Protein AF-A0A2H6ECE1-F1 (afdb_monomer)

Foldseek 3Di:
DKKFWPFFFDPQLVVQLQVQADPPWDWDDDGRMIDIDDPVDDVPDPPDQVSSCVSRVTHMDDDDPVVVVVVVVVVD

Radius of gyration: 12.47 Å; Cα contacts (8 Å, |Δi|>4): 106; chains: 1; bounding box: 28×30×28 Å

pLDDT: mean 92.15, std 4.09, range [77.69, 96.94]

Secondary structure (DSSP, 8-state):
-EEEESSPPPHHHHHHHHTT--TT-EEEEETTEEEEE-TT-GGG-S--HHHHHHHHSS-EEEE-HHHHHHHHHHT-

Sequence (76 aa):
MVTFLSATPSADNISGLQQYVAKPDKLVVHNKEVYLYIPNGYGKSKLSNTFIESKLGVEATTRNWKTVVKLYELSR

Structure (mmCIF, N/CA/C/O backbone):
data_AF-A0A2H6ECE1-F1
#
_entry.id   AF-A0A2H6ECE1-F1
#
loop_
_atom_site.group_PDB
_atom_site.id
_atom_site.type_symbol
_atom_site.label_atom_id
_atom_site.label_alt_id
_atom_site.label_comp_id
_atom_site.label_asym_id
_atom_site.label_entity_id
_atom_site.label_seq_id
_atom_site.pdbx_PDB_ins_code
_atom_site.Cartn_x
_atom_site.Cartn_y
_atom_site.Cartn_z
_atom_site.occupancy
_atom_site.B_iso_or_equiv
_atom_site.auth_seq_id
_atom_site.auth_comp_id
_atom_site.auth_asym_id
_at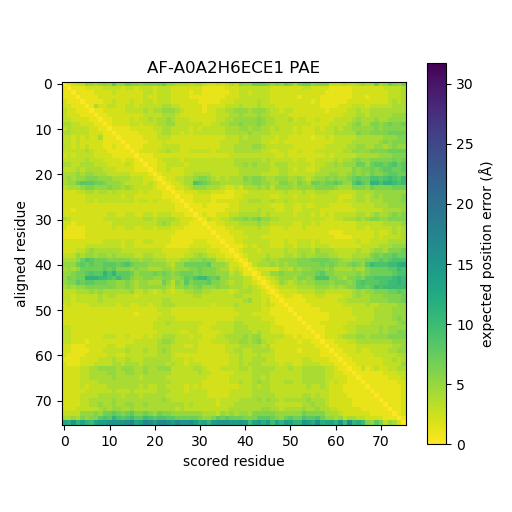om_site.auth_atom_id
_atom_site.pdbx_PDB_model_num
ATOM 1 N N . MET A 1 1 ? 3.469 -4.260 -6.218 1.00 92.06 1 MET A N 1
ATOM 2 C CA . MET A 1 1 ? 3.766 -4.009 -4.789 1.00 92.06 1 MET A CA 1
ATOM 3 C C . MET A 1 1 ? 2.462 -4.015 -4.014 1.00 92.06 1 MET A C 1
ATOM 5 O O . MET A 1 1 ? 1.414 -4.018 -4.652 1.00 92.06 1 MET A O 1
ATOM 9 N N . VAL A 1 2 ? 2.528 -4.081 -2.688 1.00 95.31 2 VAL A N 1
ATOM 10 C CA . VAL A 1 2 ? 1.338 -4.157 -1.834 1.00 95.31 2 VAL A CA 1
ATOM 11 C C . VAL A 1 2 ? 1.407 -3.092 -0.752 1.00 95.31 2 VAL A C 1
ATOM 13 O O . VAL A 1 2 ? 2.482 -2.809 -0.219 1.00 95.31 2 VAL A O 1
ATOM 16 N N . THR A 1 3 ? 0.261 -2.507 -0.449 1.00 95.69 3 THR A N 1
ATOM 17 C CA . THR A 1 3 ? 0.072 -1.543 0.624 1.00 95.69 3 THR A CA 1
ATOM 18 C C . THR A 1 3 ? -0.945 -2.114 1.595 1.00 95.69 3 THR A C 1
ATOM 20 O O . THR A 1 3 ? -2.077 -2.397 1.212 1.00 95.69 3 THR A O 1
ATOM 23 N N . PHE A 1 4 ? -0.520 -2.315 2.838 1.00 96.38 4 PHE A N 1
ATOM 24 C CA . PHE A 1 4 ? -1.371 -2.799 3.919 1.00 96.38 4 PHE A CA 1
ATOM 25 C C . PHE A 1 4 ? -2.030 -1.614 4.615 1.00 96.38 4 PHE A C 1
ATOM 27 O O . PHE A 1 4 ? -1.345 -0.647 4.940 1.00 96.38 4 PHE A O 1
ATOM 34 N N . LEU A 1 5 ? -3.335 -1.686 4.829 1.00 96.88 5 LEU A N 1
ATOM 35 C CA . LEU A 1 5 ? -4.135 -0.647 5.464 1.00 96.88 5 LEU A CA 1
ATOM 36 C C . LEU A 1 5 ? -4.438 -1.034 6.912 1.00 96.88 5 LEU A C 1
ATOM 38 O O . LEU A 1 5 ? -4.712 -2.200 7.205 1.00 96.88 5 LEU A O 1
ATOM 42 N N . SER A 1 6 ? -4.434 -0.062 7.824 1.00 96.44 6 SER A N 1
ATOM 43 C CA . SER A 1 6 ? -4.773 -0.315 9.234 1.00 96.44 6 SER A CA 1
ATOM 44 C C . SER A 1 6 ? -6.242 -0.734 9.419 1.00 96.44 6 SER A C 1
ATOM 46 O O . SER A 1 6 ? -6.568 -1.593 10.247 1.00 96.44 6 SER A O 1
ATOM 48 N N . ALA A 1 7 ? -7.136 -0.203 8.584 1.00 95.19 7 ALA A N 1
ATOM 49 C CA . ALA A 1 7 ? -8.560 -0.513 8.568 1.00 95.19 7 ALA A CA 1
ATOM 50 C C . ALA A 1 7 ? -9.096 -0.642 7.136 1.00 95.19 7 ALA A C 1
ATOM 52 O O . ALA A 1 7 ? -8.455 -0.219 6.176 1.00 95.19 7 ALA A O 1
ATOM 53 N N . THR A 1 8 ? -10.280 -1.244 6.997 1.00 95.25 8 THR A N 1
ATOM 54 C CA . THR A 1 8 ? -10.969 -1.337 5.705 1.00 95.25 8 THR A CA 1
ATOM 55 C C . THR A 1 8 ? -11.498 0.052 5.331 1.00 95.25 8 THR A C 1
ATOM 57 O O . THR A 1 8 ? -12.299 0.601 6.092 1.00 95.25 8 THR A O 1
ATOM 60 N N . PRO A 1 9 ? -11.067 0.643 4.204 1.00 93.94 9 PRO A N 1
ATOM 61 C CA . PRO A 1 9 ? -11.546 1.952 3.777 1.00 93.94 9 PRO A CA 1
ATOM 62 C C . PRO A 1 9 ? -12.987 1.871 3.256 1.00 93.94 9 PRO A C 1
ATOM 64 O O . PRO A 1 9 ? -13.456 0.810 2.840 1.00 93.94 9 PRO A O 1
ATOM 67 N N . SER A 1 10 ? -13.696 3.001 3.251 1.00 94.44 10 SER A N 1
ATOM 68 C CA . SER A 1 10 ? -15.053 3.074 2.699 1.00 94.44 10 SER A CA 1
ATOM 69 C C . SER A 1 10 ? -15.057 2.900 1.174 1.00 94.44 10 SER A C 1
ATOM 71 O O . SER A 1 10 ? -14.096 3.253 0.485 1.00 94.44 10 SER A O 1
ATOM 73 N N . ALA A 1 11 ? -16.165 2.393 0.628 1.00 92.25 11 ALA A N 1
ATOM 74 C CA . ALA A 1 11 ? -16.329 2.213 -0.817 1.00 92.25 11 ALA A CA 1
ATOM 75 C C . ALA A 1 11 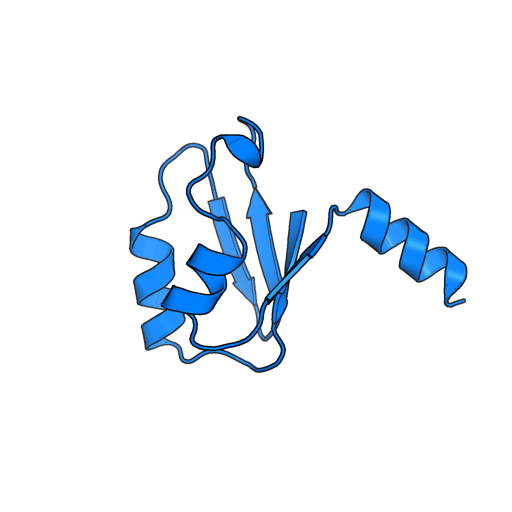? -16.215 3.538 -1.599 1.00 92.25 11 ALA A C 1
ATOM 77 O O . ALA A 1 11 ? -15.656 3.560 -2.700 1.00 92.25 11 ALA A O 1
ATOM 78 N N . ASP A 1 12 ? -16.672 4.644 -1.007 1.00 93.44 12 ASP A N 1
ATOM 79 C CA . ASP A 1 12 ? -16.565 5.984 -1.593 1.00 93.44 12 ASP A CA 1
ATOM 80 C C . ASP A 1 12 ? -15.104 6.428 -1.710 1.00 93.44 12 ASP A C 1
ATOM 82 O O . ASP A 1 12 ? -14.673 6.897 -2.766 1.00 93.44 12 ASP A O 1
ATOM 86 N N . ASN A 1 13 ? -14.304 6.194 -0.665 1.00 93.81 13 ASN A N 1
ATOM 87 C CA . ASN A 1 13 ? -12.880 6.522 -0.666 1.00 93.81 13 ASN A CA 1
ATOM 88 C C . ASN A 1 13 ? -12.105 5.674 -1.685 1.00 93.81 13 ASN A C 1
ATOM 90 O O . ASN A 1 13 ? -11.231 6.188 -2.387 1.00 93.81 13 ASN A O 1
ATOM 94 N N . ILE A 1 14 ? -12.444 4.385 -1.809 1.00 92.88 14 ILE A N 1
ATOM 95 C CA . ILE A 1 14 ? -11.858 3.492 -2.821 1.00 92.88 14 ILE A CA 1
ATOM 96 C C . ILE A 1 14 ? -12.169 4.007 -4.231 1.00 92.88 14 ILE A C 1
ATOM 98 O O . ILE A 1 14 ? -11.262 4.127 -5.059 1.00 92.88 14 ILE A O 1
ATOM 102 N N . SER A 1 15 ? -13.432 4.340 -4.496 1.00 91.88 15 SER A N 1
ATOM 103 C CA . SER A 1 15 ? -13.877 4.852 -5.797 1.00 91.88 15 SER A CA 1
ATOM 104 C C . SER A 1 15 ? -13.201 6.183 -6.127 1.00 91.88 15 SER A C 1
ATOM 106 O O . SER A 1 15 ? -12.729 6.379 -7.247 1.00 91.88 15 SER A O 1
ATOM 108 N N . GLY A 1 16 ? -13.064 7.069 -5.137 1.00 91.56 16 GLY A N 1
ATOM 109 C CA . GLY A 1 16 ? -12.334 8.327 -5.266 1.00 91.56 16 GLY A CA 1
ATOM 110 C C . GLY A 1 16 ? -10.851 8.122 -5.576 1.00 91.56 16 GLY A C 1
ATOM 111 O O . GLY A 1 16 ? -10.315 8.795 -6.451 1.00 91.56 16 GLY A O 1
ATOM 112 N N . LEU A 1 17 ? -10.181 7.165 -4.926 1.00 91.56 17 LEU A N 1
ATOM 113 C CA . LEU A 1 17 ? -8.773 6.849 -5.192 1.00 91.56 17 LEU A CA 1
ATOM 114 C C . LEU A 1 17 ? -8.553 6.349 -6.629 1.00 91.56 17 LEU A C 1
ATOM 116 O O . LEU A 1 17 ? -7.594 6.770 -7.280 1.00 91.56 17 LEU A O 1
ATOM 120 N N . GLN A 1 18 ? -9.436 5.484 -7.138 1.00 90.12 18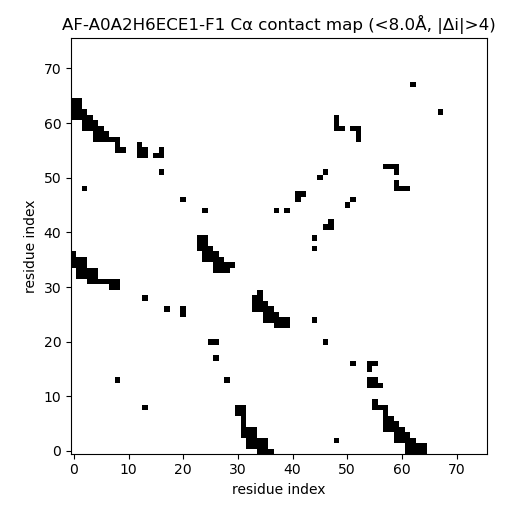 GLN A N 1
ATOM 121 C CA . GLN A 1 18 ? -9.315 4.904 -8.483 1.00 90.12 18 GLN A CA 1
ATOM 122 C C . GLN A 1 18 ? -9.325 5.957 -9.599 1.00 90.12 18 GLN A C 1
ATOM 124 O O . GLN A 1 18 ? -8.654 5.771 -10.612 1.00 90.12 18 GLN A O 1
ATOM 129 N N . GLN A 1 19 ? -10.003 7.090 -9.399 1.00 90.19 19 GLN A N 1
ATOM 130 C CA . GLN A 1 19 ? -10.051 8.189 -10.374 1.00 90.19 19 GLN A CA 1
ATOM 131 C C . GLN A 1 19 ? -8.687 8.855 -10.611 1.00 90.19 19 GLN A C 1
ATOM 133 O O . GLN A 1 19 ? -8.468 9.466 -11.655 1.00 90.19 19 GLN A O 1
ATOM 138 N N . TYR A 1 20 ? -7.754 8.730 -9.665 1.00 88.19 20 TYR A N 1
ATOM 139 C CA . TYR A 1 20 ? -6.412 9.307 -9.775 1.00 88.19 20 TYR A CA 1
ATOM 140 C C . TYR A 1 20 ? -5.383 8.342 -10.375 1.00 88.19 20 TYR A C 1
ATOM 142 O O . TYR A 1 20 ? -4.224 8.718 -10.572 1.00 88.19 20 TYR A O 1
ATOM 150 N N . VAL A 1 21 ? -5.782 7.101 -10.663 1.00 89.56 21 VAL A N 1
ATOM 151 C CA . VAL A 1 21 ? -4.907 6.079 -11.239 1.00 89.56 21 VAL A CA 1
ATOM 152 C C . VAL A 1 21 ? -4.842 6.287 -12.749 1.00 89.56 21 VAL A C 1
ATOM 154 O O . VAL A 1 21 ? -5.814 6.076 -13.471 1.00 89.56 21 VAL A O 1
ATOM 157 N N . ALA A 1 22 ? -3.676 6.705 -13.234 1.00 87.19 22 ALA A N 1
ATOM 158 C CA . ALA A 1 22 ? -3.427 6.926 -14.652 1.00 87.19 22 ALA A CA 1
ATOM 159 C C . ALA A 1 22 ? -2.592 5.788 -15.250 1.00 87.19 22 ALA A C 1
ATOM 161 O O . ALA A 1 22 ? -1.677 5.272 -14.613 1.00 87.19 22 ALA A O 1
ATOM 162 N N . LYS A 1 23 ? -2.859 5.432 -16.513 1.00 87.12 23 LYS A N 1
ATOM 163 C CA . LYS A 1 23 ? -2.037 4.451 -17.238 1.00 87.12 23 LYS A CA 1
ATOM 164 C C . LYS A 1 23 ? -0.578 4.937 -17.328 1.00 87.12 23 LYS A C 1
ATOM 166 O O . LYS A 1 23 ? -0.358 6.129 -17.540 1.00 87.12 23 LYS A O 1
ATOM 171 N N . PRO A 1 24 ? 0.416 4.034 -17.231 1.00 89.94 24 PRO A N 1
ATOM 172 C CA . PRO A 1 24 ? 0.303 2.571 -17.176 1.00 89.94 24 PRO A CA 1
ATOM 173 C C . PRO A 1 24 ? 0.118 1.990 -15.763 1.00 89.94 24 PRO A C 1
ATOM 175 O O . PRO A 1 24 ? 0.094 0.764 -15.621 1.00 89.94 24 PRO A O 1
ATOM 178 N N . ASP A 1 25 ? -0.003 2.836 -14.740 1.00 91.94 25 ASP A N 1
ATOM 179 C CA . ASP A 1 25 ? -0.177 2.382 -13.367 1.00 91.94 25 ASP A CA 1
ATOM 180 C C . ASP A 1 25 ? -1.549 1.715 -13.201 1.00 91.94 25 ASP A C 1
ATOM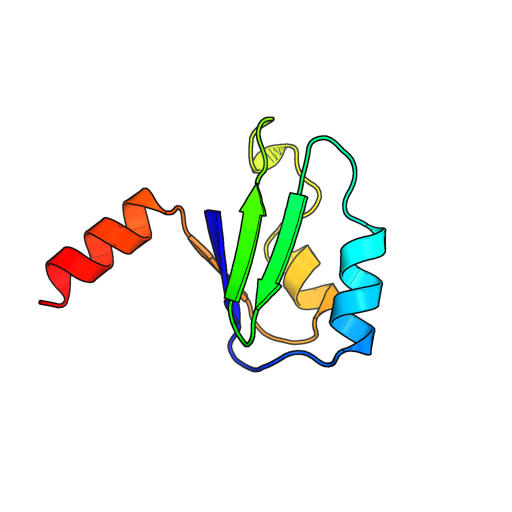 182 O O . ASP A 1 25 ? -2.540 2.089 -13.837 1.00 91.94 25 ASP A O 1
ATOM 186 N N . LYS A 1 26 ? -1.608 0.690 -12.351 1.00 93.00 26 LYS A N 1
ATOM 187 C CA . LYS A 1 26 ? -2.851 0.012 -11.973 1.00 93.00 26 LYS A CA 1
ATOM 188 C C . LYS A 1 26 ? -2.909 -0.151 -10.466 1.00 93.00 26 LYS A C 1
ATOM 190 O O . LYS A 1 26 ? -1.888 -0.386 -9.818 1.00 93.00 26 LYS A O 1
ATOM 195 N N . LEU A 1 27 ? -4.120 -0.074 -9.935 1.00 93.06 27 LEU A N 1
ATOM 196 C CA . LEU A 1 27 ? -4.403 -0.196 -8.516 1.00 93.06 27 LEU A CA 1
ATOM 197 C C . LEU A 1 27 ? -5.638 -1.073 -8.333 1.00 93.06 27 LEU A C 1
ATOM 199 O O . LEU A 1 27 ? -6.648 -0.865 -9.002 1.00 93.06 27 LEU A O 1
ATOM 203 N N . VAL A 1 28 ? -5.552 -2.038 -7.424 1.00 93.94 28 VAL A N 1
ATOM 204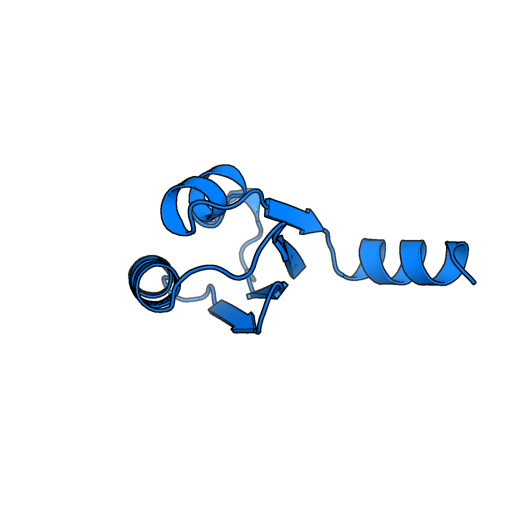 C CA . VAL A 1 28 ? -6.674 -2.887 -7.012 1.00 93.94 28 VAL A CA 1
ATOM 205 C C . VAL A 1 28 ? -6.752 -2.861 -5.495 1.00 93.94 28 VAL A C 1
ATOM 207 O O . VAL A 1 28 ? -5.752 -3.122 -4.835 1.00 93.94 28 VAL A O 1
ATOM 210 N N . VAL A 1 29 ? -7.927 -2.555 -4.946 1.00 93.94 29 VAL A N 1
ATOM 211 C CA . VAL A 1 29 ? -8.185 -2.624 -3.502 1.00 93.94 29 VAL A CA 1
ATOM 212 C C . VAL A 1 29 ? -8.957 -3.902 -3.206 1.00 93.94 29 VAL A C 1
ATOM 214 O O . VAL A 1 29 ? -9.949 -4.194 -3.873 1.00 93.94 29 VAL A O 1
ATOM 217 N N . HIS A 1 30 ? -8.508 -4.651 -2.210 1.00 94.25 30 HIS A N 1
ATOM 218 C CA . HIS A 1 30 ? -9.181 -5.829 -1.690 1.00 94.25 30 HIS A CA 1
ATOM 219 C C . HIS A 1 30 ? -9.096 -5.790 -0.165 1.00 94.25 30 HIS A C 1
ATOM 221 O O . HIS A 1 30 ? -8.001 -5.851 0.368 1.00 94.25 30 HIS A O 1
ATOM 227 N N . ASN A 1 31 ? -10.227 -5.665 0.536 1.00 93.56 31 ASN A N 1
ATOM 228 C CA . ASN A 1 31 ? -10.277 -5.543 1.999 1.00 93.56 31 ASN A CA 1
ATOM 229 C C . ASN A 1 31 ? -9.310 -4.485 2.565 1.00 93.56 31 ASN A C 1
ATOM 231 O O . ASN A 1 31 ? -9.573 -3.288 2.446 1.00 93.56 31 ASN A O 1
ATOM 235 N N . LYS A 1 32 ? -8.214 -4.922 3.196 1.00 95.75 32 LYS A N 1
ATOM 236 C CA . LYS A 1 32 ? -7.196 -4.066 3.820 1.00 95.75 32 LYS A CA 1
ATOM 237 C C . LYS A 1 32 ? -5.903 -4.035 3.008 1.00 95.75 32 LYS A C 1
ATOM 239 O O . LYS A 1 32 ? -4.885 -3.533 3.475 1.00 95.75 32 LYS A O 1
ATOM 244 N N . GLU A 1 33 ? -5.920 -4.564 1.795 1.00 95.81 33 GLU A N 1
ATOM 245 C CA . GLU A 1 33 ? -4.769 -4.670 0.919 1.00 95.81 33 GLU A CA 1
ATOM 246 C C . GLU A 1 33 ? -5.003 -3.875 -0.365 1.00 95.81 33 GLU A C 1
ATOM 248 O O . GLU A 1 33 ? -6.017 -4.010 -1.052 1.00 95.81 33 GLU A O 1
ATOM 253 N N . VAL A 1 34 ? -4.022 -3.057 -0.734 1.00 95.12 34 VAL A N 1
ATOM 254 C CA . VAL A 1 34 ? -3.990 -2.368 -2.023 1.00 95.12 34 VAL A CA 1
ATOM 255 C C . VAL A 1 34 ? -2.831 -2.912 -2.840 1.00 95.12 34 VAL A C 1
ATOM 257 O O . VAL A 1 34 ? -1.664 -2.797 -2.466 1.00 95.12 34 VAL A O 1
ATOM 260 N N . TYR A 1 35 ? -3.143 -3.499 -3.985 1.00 94.31 35 TYR A N 1
ATOM 261 C CA . TYR A 1 35 ? -2.168 -3.992 -4.943 1.00 94.31 35 TYR A CA 1
ATOM 262 C C . TYR A 1 35 ? -1.881 -2.917 -5.981 1.00 94.31 35 TYR A C 1
ATOM 264 O O . TYR A 1 35 ? -2.776 -2.451 -6.682 1.00 94.31 35 TYR A O 1
ATOM 272 N N . LEU A 1 36 ? -0.609 -2.548 -6.100 1.00 93.12 36 LEU A N 1
ATOM 273 C CA . LEU A 1 36 ? -0.135 -1.514 -7.014 1.00 93.12 36 LEU A CA 1
ATOM 274 C C . LEU A 1 36 ? 0.765 -2.142 -8.081 1.0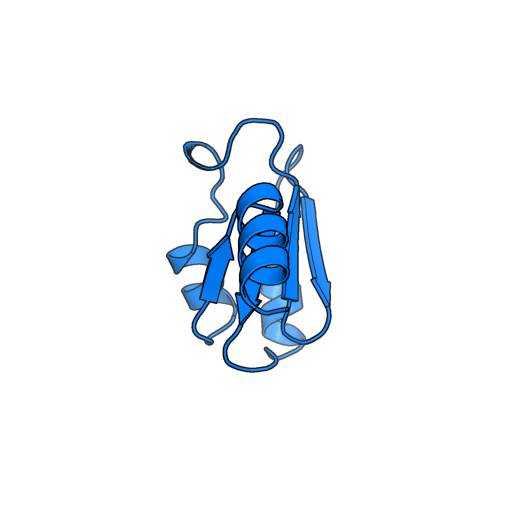0 9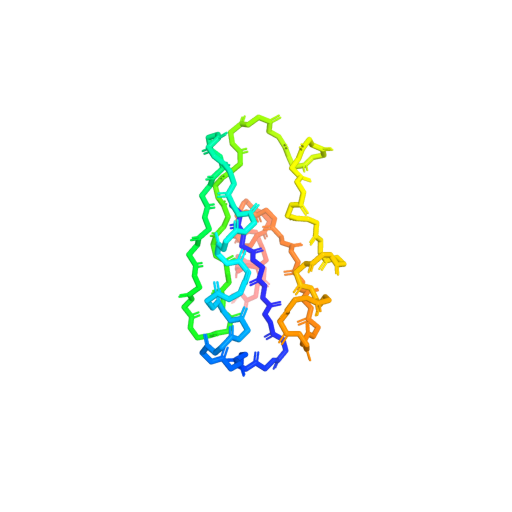3.12 36 LEU A C 1
ATOM 276 O O . LEU A 1 36 ? 1.756 -2.817 -7.768 1.00 93.12 36 LEU A O 1
ATOM 280 N N . TYR A 1 37 ? 0.468 -1.872 -9.344 1.00 92.38 37 TYR A N 1
ATOM 281 C CA . TYR A 1 37 ? 1.326 -2.178 -10.482 1.00 92.38 37 TYR A CA 1
ATOM 282 C C . TYR A 1 37 ? 1.819 -0.865 -11.083 1.00 92.38 37 TYR A C 1
ATOM 284 O O . TYR A 1 37 ? 1.041 -0.127 -11.671 1.00 92.38 37 TYR A O 1
ATOM 292 N N . ILE A 1 38 ? 3.105 -0.569 -10.896 1.00 90.81 38 ILE A N 1
ATOM 293 C CA . ILE A 1 38 ? 3.727 0.703 -11.285 1.00 90.81 38 ILE A CA 1
ATOM 294 C C . ILE A 1 38 ? 4.974 0.365 -12.117 1.00 90.81 38 ILE A C 1
ATOM 296 O O . ILE A 1 38 ? 6.066 0.221 -11.556 1.00 90.81 38 ILE A O 1
ATOM 300 N N . PRO A 1 39 ? 4.833 0.149 -13.438 1.00 89.19 39 PRO A N 1
ATOM 301 C CA . PRO A 1 39 ? 5.931 -0.332 -14.280 1.00 89.19 39 PRO A CA 1
ATOM 302 C C . PRO A 1 39 ? 7.022 0.726 -14.491 1.00 89.19 39 PRO A C 1
ATOM 304 O O . PRO A 1 39 ? 8.181 0.378 -14.693 1.00 89.19 39 PRO A O 1
ATOM 307 N N . ASN A 1 40 ? 6.681 2.012 -14.368 1.00 87.38 40 ASN A N 1
ATOM 308 C CA . ASN A 1 40 ? 7.618 3.129 -14.533 1.00 87.38 40 ASN A CA 1
ATOM 309 C C . ASN A 1 40 ? 8.416 3.468 -13.260 1.00 87.38 40 ASN A C 1
ATOM 311 O O . ASN A 1 40 ? 9.190 4.428 -13.249 1.00 87.38 40 ASN A O 1
ATOM 315 N N . GLY A 1 41 ? 8.244 2.682 -12.195 1.00 83.12 41 GLY A N 1
ATOM 316 C CA . GLY A 1 41 ?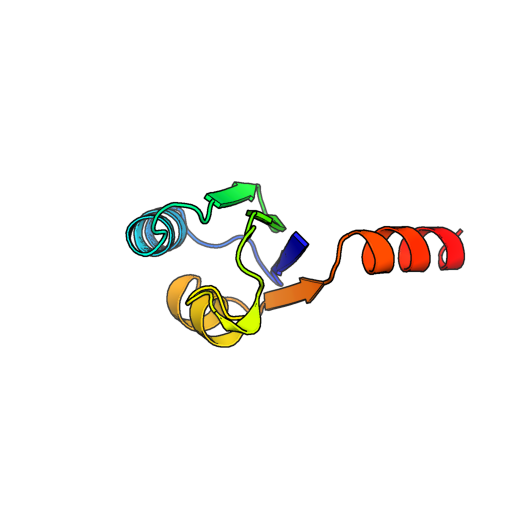 8.905 2.873 -10.909 1.00 83.12 41 GLY A CA 1
ATOM 317 C C . GLY A 1 41 ? 8.105 3.735 -9.930 1.00 83.12 41 GLY A C 1
ATOM 318 O O . GLY A 1 41 ? 7.475 4.724 -10.294 1.00 83.12 41 GLY A O 1
ATOM 319 N N . TYR A 1 42 ? 8.169 3.360 -8.650 1.00 82.56 42 TYR A N 1
ATOM 320 C CA . TYR A 1 42 ? 7.367 3.958 -7.575 1.00 82.56 42 TYR A CA 1
ATOM 321 C C . TYR A 1 42 ? 7.578 5.465 -7.408 1.00 82.56 42 TYR A C 1
ATOM 323 O O . TYR A 1 42 ? 6.613 6.200 -7.256 1.00 82.56 42 TYR A O 1
ATOM 331 N N . GLY A 1 43 ? 8.824 5.941 -7.515 1.00 81.44 43 GLY A N 1
ATOM 332 C CA . GLY A 1 43 ? 9.147 7.364 -7.358 1.00 81.44 43 GLY A CA 1
ATOM 333 C C . GLY A 1 43 ? 8.569 8.277 -8.445 1.00 81.44 43 GLY A C 1
ATOM 334 O O . GLY A 1 43 ? 8.578 9.490 -8.277 1.00 81.44 43 GLY A O 1
ATOM 335 N N . LYS A 1 44 ? 8.066 7.714 -9.552 1.00 81.12 44 LYS A N 1
ATOM 336 C CA . LYS A 1 44 ? 7.402 8.468 -10.627 1.00 81.12 44 LYS A CA 1
ATOM 337 C C . LYS A 1 44 ? 5.874 8.411 -10.537 1.00 81.12 44 LYS A C 1
ATOM 339 O O . LYS A 1 44 ? 5.203 9.120 -11.283 1.00 81.12 44 LYS A O 1
ATOM 344 N N . SER A 1 45 ? 5.325 7.571 -9.659 1.00 84.06 45 SER A N 1
ATOM 345 C CA . SER A 1 45 ? 3.883 7.433 -9.481 1.00 84.06 45 SER A CA 1
ATOM 346 C C . SER A 1 45 ? 3.355 8.451 -8.479 1.00 84.06 45 SER A C 1
ATOM 348 O O . SER A 1 45 ? 4.011 8.778 -7.492 1.00 84.06 45 SER A O 1
ATOM 350 N N . LYS A 1 46 ? 2.121 8.912 -8.700 1.00 83.00 46 LYS A N 1
ATOM 351 C CA . LYS A 1 46 ? 1.382 9.720 -7.719 1.00 83.00 46 LYS A CA 1
ATOM 352 C C . LYS A 1 46 ? 0.847 8.880 -6.556 1.00 83.00 46 LYS A C 1
ATOM 354 O O . LYS A 1 46 ? 0.403 9.444 -5.564 1.00 83.00 46 LYS A O 1
ATOM 359 N N . LEU A 1 47 ? 0.904 7.551 -6.661 1.00 87.38 47 LEU A N 1
ATOM 360 C CA . LEU A 1 47 ? 0.406 6.595 -5.670 1.00 87.38 47 LEU A CA 1
ATOM 361 C C . LEU A 1 47 ? 1.403 6.405 -4.518 1.00 87.38 47 LEU A C 1
ATOM 363 O O . LEU A 1 47 ? 1.797 5.285 -4.198 1.00 87.38 47 LEU A O 1
ATOM 367 N N . SER A 1 48 ? 1.844 7.513 -3.920 1.00 89.44 48 SER A N 1
ATOM 368 C CA . SER A 1 48 ? 2.678 7.487 -2.721 1.00 89.44 48 SER A CA 1
ATOM 369 C C . SER A 1 48 ? 1.862 7.062 -1.499 1.00 89.44 48 SER A C 1
ATOM 371 O O . SER A 1 48 ? 0.633 7.134 -1.494 1.00 89.44 48 SER A O 1
ATOM 373 N N . ASN A 1 49 ? 2.551 6.665 -0.429 1.00 90.56 49 ASN A N 1
ATOM 374 C CA . ASN A 1 49 ? 1.900 6.237 0.808 1.00 90.56 49 ASN A CA 1
ATOM 375 C C . ASN A 1 49 ? 1.013 7.351 1.386 1.00 90.56 49 ASN A C 1
ATOM 377 O O . ASN A 1 49 ? -0.170 7.137 1.605 1.00 90.56 49 ASN A O 1
ATOM 381 N N . THR A 1 50 ? 1.551 8.570 1.487 1.00 91.88 50 THR A N 1
ATOM 382 C CA . THR A 1 50 ? 0.813 9.760 1.937 1.00 91.88 50 THR A CA 1
ATOM 383 C C . THR A 1 50 ? -0.385 10.075 1.044 1.00 91.88 50 THR A C 1
ATOM 385 O O . THR A 1 50 ? -1.437 10.481 1.532 1.00 91.88 50 THR A O 1
ATOM 388 N N . PHE A 1 51 ? -0.258 9.880 -0.273 1.00 92.19 51 PHE A N 1
ATOM 389 C CA . PHE A 1 51 ? -1.380 10.085 -1.184 1.00 92.19 51 PHE A CA 1
ATOM 390 C C . PHE A 1 51 ? -2.496 9.071 -0.919 1.00 92.19 51 PHE A C 1
ATOM 392 O O . PHE A 1 51 ? -3.655 9.461 -0.787 1.00 92.19 51 PHE A O 1
ATOM 399 N N . ILE A 1 52 ? -2.146 7.791 -0.781 1.00 92.94 52 ILE A N 1
ATOM 400 C CA . ILE A 1 52 ? -3.094 6.720 -0.461 1.00 92.94 52 ILE A CA 1
ATOM 401 C C . ILE A 1 52 ? -3.777 6.993 0.886 1.00 92.94 52 ILE A C 1
ATOM 403 O O . ILE A 1 52 ? -5.002 6.949 0.945 1.00 92.94 52 ILE A O 1
ATOM 407 N N . GLU A 1 53 ? -3.028 7.358 1.927 1.00 94.50 53 GLU A N 1
ATOM 408 C CA . GLU A 1 53 ? -3.571 7.705 3.251 1.00 94.50 53 GLU A CA 1
ATOM 409 C C . GLU A 1 53 ? -4.547 8.880 3.173 1.00 94.50 53 GLU A C 1
ATOM 411 O O . GLU A 1 53 ? -5.657 8.800 3.694 1.00 94.50 53 GLU A O 1
ATOM 416 N N . SER A 1 54 ? -4.185 9.940 2.442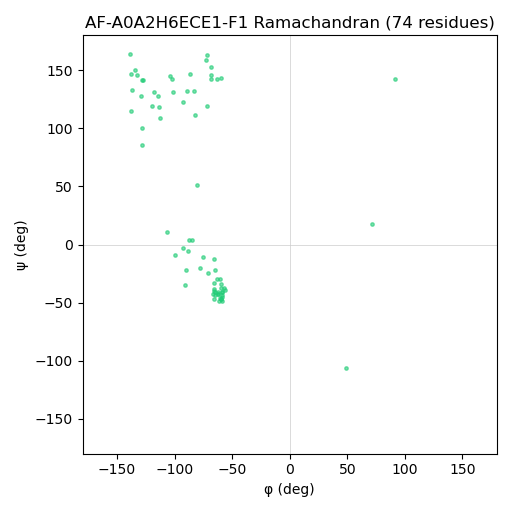 1.00 93.69 54 SER A N 1
ATOM 417 C CA . SER A 1 54 ? -5.039 11.124 2.279 1.00 93.69 54 SER A CA 1
ATOM 418 C C . SER A 1 54 ? -6.361 10.829 1.567 1.00 93.69 54 SER A C 1
ATOM 420 O O . SER A 1 54 ? -7.354 11.513 1.799 1.00 93.69 54 SER A O 1
ATOM 422 N N . LYS A 1 55 ? -6.378 9.825 0.680 1.00 93.31 55 LYS A N 1
ATOM 423 C CA . LYS A 1 55 ? -7.563 9.441 -0.098 1.00 93.31 55 LYS A CA 1
ATOM 424 C C . LYS A 1 55 ? -8.397 8.375 0.588 1.00 93.31 55 LYS A C 1
ATOM 426 O O . LYS A 1 55 ? -9.615 8.399 0.457 1.00 93.31 55 LYS A O 1
ATOM 431 N N . LEU A 1 56 ? -7.761 7.449 1.299 1.00 93.19 56 LEU A N 1
ATOM 432 C CA . LEU A 1 56 ? -8.449 6.353 1.971 1.00 93.19 56 LEU A CA 1
ATOM 433 C C . LEU A 1 56 ? -8.872 6.695 3.402 1.00 93.19 56 LEU A C 1
ATOM 435 O O . LEU A 1 56 ? -9.807 6.073 3.902 1.00 93.19 56 LEU A O 1
ATOM 439 N N . GLY A 1 57 ? -8.238 7.685 4.037 1.00 93.56 57 GLY A N 1
ATOM 440 C CA . GLY A 1 57 ? -8.520 8.085 5.419 1.00 93.56 57 GLY A CA 1
ATOM 441 C C . GLY A 1 57 ? -8.032 7.074 6.460 1.00 93.56 57 GLY A C 1
ATOM 442 O O . GLY A 1 57 ? -8.496 7.092 7.595 1.00 93.56 57 GLY A O 1
ATOM 443 N N . VAL A 1 58 ? -7.131 6.171 6.070 1.00 95.38 58 VAL A N 1
ATOM 444 C CA . VAL A 1 58 ? -6.557 5.122 6.921 1.00 95.38 58 VAL A CA 1
ATOM 445 C C . VAL A 1 58 ? -5.050 5.083 6.718 1.00 95.38 58 VAL A C 1
ATOM 447 O O . VAL A 1 58 ? -4.567 5.388 5.628 1.00 95.38 58 VAL A O 1
ATOM 450 N N . GLU A 1 59 ? -4.316 4.695 7.758 1.00 95.94 59 GLU A N 1
ATOM 451 C CA . GLU A 1 59 ? -2.865 4.523 7.678 1.00 95.94 59 GLU A CA 1
ATOM 452 C C . GLU A 1 59 ? -2.505 3.413 6.691 1.00 95.94 59 GLU A C 1
ATOM 454 O O . GLU A 1 59 ? -3.182 2.379 6.614 1.00 95.94 59 GLU A O 1
ATOM 459 N N . ALA A 1 60 ? -1.419 3.621 5.951 1.00 95.69 60 ALA A N 1
ATOM 460 C CA . ALA A 1 60 ? -0.990 2.734 4.890 1.00 95.69 60 ALA A CA 1
ATOM 461 C C . ALA A 1 60 ? 0.472 2.331 5.093 1.00 95.69 60 ALA A C 1
ATOM 463 O O . ALA A 1 60 ? 1.321 3.122 5.488 1.00 95.69 60 ALA A O 1
ATOM 464 N N . THR A 1 61 ? 0.808 1.081 4.800 1.00 95.31 61 THR A N 1
ATOM 465 C CA . THR A 1 61 ? 2.184 0.583 4.846 1.00 95.31 61 THR A CA 1
ATOM 466 C C . THR A 1 61 ? 2.516 -0.105 3.537 1.00 95.31 61 THR A C 1
ATOM 468 O O . THR A 1 61 ? 2.171 -1.263 3.306 1.00 95.31 61 THR A O 1
ATOM 471 N N . THR A 1 62 ? 3.221 0.612 2.664 1.00 93.88 62 THR A N 1
ATOM 472 C CA . THR A 1 62 ? 3.643 0.086 1.361 1.00 93.88 62 THR A CA 1
ATOM 473 C C . THR A 1 62 ? 4.926 -0.743 1.476 1.00 93.88 62 THR A C 1
ATOM 475 O O . THR A 1 62 ? 5.911 -0.330 2.100 1.00 93.88 62 THR A O 1
ATOM 478 N N . ARG A 1 63 ? 4.934 -1.936 0.872 1.00 93.12 63 ARG A N 1
ATOM 479 C CA . ARG A 1 63 ? 6.080 -2.855 0.812 1.00 93.12 63 ARG A CA 1
ATOM 480 C C . ARG A 1 63 ? 6.229 -3.476 -0.577 1.00 93.12 63 ARG A C 1
ATOM 482 O O . ARG A 1 63 ? 5.265 -3.759 -1.293 1.00 93.12 63 ARG A O 1
ATOM 489 N N . ASN A 1 64 ? 7.478 -3.724 -0.964 1.00 92.81 64 ASN A N 1
ATOM 490 C CA . ASN A 1 64 ? 7.778 -4.522 -2.149 1.00 92.81 64 ASN A CA 1
ATOM 491 C C . ASN A 1 64 ? 7.383 -5.988 -1.895 1.00 92.81 64 ASN A C 1
ATOM 493 O O . ASN A 1 64 ? 7.604 -6.503 -0.803 1.00 92.81 64 ASN A O 1
ATOM 497 N N . TRP A 1 65 ? 6.852 -6.676 -2.910 1.00 92.38 65 TRP A N 1
ATOM 498 C CA . TRP A 1 65 ? 6.478 -8.090 -2.812 1.00 92.38 65 TRP A CA 1
ATOM 499 C C . TRP A 1 65 ? 7.648 -8.985 -2.387 1.00 92.38 65 TRP A C 1
ATOM 501 O O . TRP A 1 65 ? 7.470 -9.859 -1.548 1.00 92.38 65 TRP A O 1
ATOM 511 N N . LYS A 1 66 ? 8.866 -8.716 -2.884 1.00 93.88 66 LYS A N 1
ATOM 512 C CA . LYS A 1 66 ? 10.074 -9.444 -2.455 1.00 93.88 66 LYS A CA 1
ATOM 513 C C . LYS A 1 66 ? 10.308 -9.318 -0.947 1.00 93.88 66 LYS A C 1
ATOM 515 O O . LYS A 1 66 ? 10.648 -10.295 -0.293 1.00 93.88 66 LYS A O 1
ATOM 520 N N . THR A 1 67 ? 10.088 -8.126 -0.393 1.00 94.44 67 THR A N 1
ATOM 521 C CA . THR A 1 67 ? 10.190 -7.880 1.050 1.00 94.44 67 THR A CA 1
ATOM 522 C C . THR A 1 67 ? 9.109 -8.632 1.814 1.00 94.44 67 THR A C 1
ATOM 524 O O . THR A 1 67 ? 9.414 -9.232 2.834 1.00 94.44 67 THR A O 1
ATOM 527 N N . VAL A 1 68 ? 7.868 -8.644 1.320 1.00 95.38 68 VAL A N 1
ATOM 528 C CA . VAL A 1 68 ? 6.760 -9.378 1.955 1.00 95.38 68 VAL A CA 1
ATOM 529 C C . VAL A 1 68 ? 7.050 -10.873 2.015 1.00 95.38 68 VAL A C 1
ATOM 531 O O . VAL A 1 68 ? 6.920 -11.467 3.079 1.00 95.38 68 VAL A O 1
ATOM 534 N N . VAL A 1 69 ? 7.520 -11.462 0.911 1.00 95.88 69 VAL A N 1
ATOM 535 C CA . VAL A 1 69 ? 7.939 -12.870 0.881 1.00 95.88 69 VAL A CA 1
ATOM 536 C C . VAL A 1 69 ? 9.053 -13.122 1.897 1.00 95.88 69 VAL A C 1
ATOM 538 O O . VAL A 1 69 ? 8.970 -14.076 2.662 1.00 95.88 69 VAL A O 1
ATOM 541 N N . LYS A 1 70 ? 10.051 -12.231 1.987 1.00 96.62 70 LYS A N 1
ATOM 542 C CA . LYS A 1 70 ? 11.138 -12.398 2.958 1.00 96.62 70 LYS A CA 1
ATOM 543 C C . LYS A 1 70 ? 10.676 -12.287 4.413 1.00 96.62 70 LYS A C 1
ATOM 545 O O . LYS A 1 70 ? 11.154 -13.035 5.256 1.00 96.62 70 LYS A O 1
ATOM 550 N N . LEU A 1 71 ? 9.752 -11.377 4.711 1.00 95.12 71 LEU A N 1
ATOM 551 C CA . LEU A 1 71 ? 9.150 -11.263 6.042 1.00 95.12 71 LEU A CA 1
ATOM 552 C C . LEU A 1 71 ? 8.341 -12.513 6.393 1.00 95.12 71 LEU A C 1
ATOM 554 O O . LEU A 1 71 ? 8.443 -13.001 7.513 1.00 95.12 71 LEU A O 1
ATOM 558 N N . TYR A 1 72 ? 7.597 -13.059 5.428 1.00 95.31 72 TYR A N 1
ATOM 559 C CA . TYR A 1 72 ? 6.868 -14.311 5.605 1.00 95.31 72 TYR A CA 1
ATOM 560 C C . TYR A 1 72 ? 7.811 -15.473 5.940 1.00 95.31 72 TYR A C 1
ATOM 562 O O . TYR A 1 72 ? 7.565 -16.193 6.904 1.00 95.31 72 TYR A O 1
ATOM 570 N N . GLU A 1 73 ? 8.920 -15.611 5.206 1.00 96.94 73 GLU A N 1
ATOM 571 C CA . GLU A 1 73 ? 9.948 -16.624 5.486 1.00 96.94 73 GLU A CA 1
ATOM 572 C C . GLU A 1 73 ? 10.529 -16.515 6.902 1.00 96.94 73 GLU A C 1
ATOM 574 O O . GLU A 1 73 ? 10.809 -17.539 7.507 1.00 96.94 73 GLU A O 1
ATOM 579 N N . LEU A 1 74 ? 10.717 -15.296 7.424 1.00 96.94 74 LEU A N 1
ATOM 580 C CA . LEU A 1 74 ? 11.258 -15.064 8.771 1.00 96.94 74 LEU A CA 1
ATOM 581 C C . LEU A 1 74 ? 10.231 -15.274 9.894 1.00 96.94 74 LEU A C 1
ATOM 583 O O . LEU A 1 74 ? 10.621 -15.428 11.045 1.00 96.94 74 LEU A O 1
ATOM 587 N N . SER A 1 75 ? 8.935 -15.222 9.578 1.00 93.88 75 SER A N 1
ATOM 588 C CA . SER A 1 75 ? 7.843 -15.417 10.545 1.00 93.88 75 SER A CA 1
ATOM 589 C C . SER A 1 75 ? 7.409 -16.876 10.724 1.00 93.88 75 SER A C 1
ATOM 591 O O . SER A 1 75 ? 6.533 -17.146 11.545 1.00 93.88 75 SER A O 1
ATOM 593 N N . ARG A 1 76 ? 7.971 -17.786 9.923 1.00 77.69 76 ARG A N 1
ATOM 594 C CA . ARG A 1 76 ? 7.763 -19.234 10.017 1.00 77.69 76 ARG A CA 1
ATOM 595 C C . ARG A 1 76 ? 8.764 -19.864 10.971 1.00 77.69 76 ARG A C 1
ATOM 597 O O . ARG A 1 76 ? 8.357 -20.853 11.615 1.00 77.69 76 ARG A O 1
#

Mean predicted aligned error: 3.35 Å

Nearest PDB structures (foldseek):
  5awh-assembly2_B  TM=5.737E-01  e=1.669E+00  Cereibacter sphaeroides ATCC 17025
  6d9k-assembly2_F  TM=5.724E-01  e=2.679E+00  Cereibacter sphaeroides ATCC 17025
  6d95-assembly1_A  TM=5.633E-01  e=6.454E+00  Cereibacter sphaeroides ATCC 17025
  2y1r-assembly15_O  TM=3.232E-01  e=7.905E+00  Bacillus subtilis

Solvent-accessible surface area (backbone atoms only — not comparable to full-atom values): 4416 Å² total; per-residue (Å²): 68,40,28,43,35,80,49,69,55,52,72,67,29,54,56,59,46,56,74,72,60,50,85,87,38,46,77,48,80,52,79,40,38,35,41,40,45,54,88,84,40,70,94,74,46,80,82,39,57,68,50,49,22,72,45,39,76,35,58,57,47,75,44,52,57,71,55,52,54,52,53,52,65,74,75,110